Protein AF-A0A258KQ32-F1 (afdb_monomer_lite)

Sequence (76 aa):
LTVFRVDVERGLILVKGAVPGHEGSYVKVRDAIKK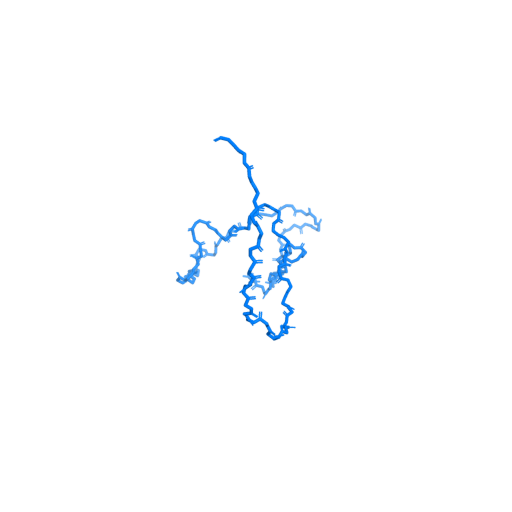AAPADLPRPGAFRKAGQAPATAAAETPAEEAPAASTEEGEG

Radius of gyration: 23.65 Å; chains: 1; bounding box: 72×40×30 Å

pLDDT: mean 73.61, std 21.9, range [32.75, 94.94]

Secondary structure (DSSP, 8-state):
-EEEEEETTTTEEEEES--SSSTT--------TTSPPPTT--SS--PPPTT-------------------------

Foldseek 3Di:
DDFDDADPQVRDTDDPDDDPDDPPDDDDDDDDPVDDDPPPADPPHDDDDPPDHPDDDDDDDDDDDDDDDDDDDDDD

Structure (mmCIF, N/CA/C/O backbone):
data_AF-A0A258KQ32-F1
#
_entry.id   AF-A0A258KQ32-F1
#
loop_
_atom_site.group_PDB
_atom_site.id
_atom_site.type_symbol
_atom_site.label_atom_id
_atom_site.label_alt_id
_atom_site.label_comp_id
_atom_site.label_asym_id
_atom_site.label_entity_id
_atom_site.label_seq_id
_atom_site.pdbx_PDB_ins_code
_atom_site.Cartn_x
_atom_site.Cartn_y
_atom_site.Cartn_z
_atom_site.occupancy
_atom_site.B_iso_or_equiv
_atom_site.auth_seq_id
_atom_site.auth_comp_id
_atom_site.auth_asym_id
_atom_site.auth_atom_id
_atom_site.pdbx_PDB_model_num
ATOM 1 N N . LEU A 1 1 ? 10.468 -0.933 -3.868 1.00 86.88 1 LEU A N 1
ATOM 2 C CA . LEU A 1 1 ? 9.461 -1.481 -2.938 1.00 86.88 1 LEU A CA 1
ATOM 3 C C . LEU A 1 1 ? 8.594 -2.459 -3.703 1.00 86.88 1 LEU A C 1
ATOM 5 O O . LEU A 1 1 ? 8.296 -2.194 -4.865 1.00 86.88 1 LEU A O 1
ATOM 9 N N . THR A 1 2 ? 8.207 -3.550 -3.058 1.00 90.75 2 THR A N 1
ATOM 10 C CA . THR A 1 2 ? 7.302 -4.551 -3.635 1.00 90.75 2 THR A CA 1
ATOM 11 C C . THR A 1 2 ? 6.228 -4.869 -2.607 1.00 90.75 2 THR A C 1
ATOM 13 O O . THR A 1 2 ? 6.551 -5.025 -1.429 1.00 90.75 2 THR A O 1
ATOM 16 N N . VAL A 1 3 ? 4.970 -4.964 -3.032 1.00 92.12 3 VAL A N 1
ATOM 17 C CA . VAL A 1 3 ? 3.897 -5.480 -2.174 1.00 92.12 3 VAL A CA 1
ATOM 18 C C . VAL A 1 3 ? 4.100 -6.986 -2.054 1.00 92.12 3 VAL A C 1
ATOM 20 O O . VAL A 1 3 ? 4.130 -7.680 -3.065 1.00 92.12 3 VAL A O 1
ATOM 23 N N . PHE A 1 4 ? 4.323 -7.472 -0.836 1.00 92.94 4 PHE A N 1
ATOM 24 C CA . PHE A 1 4 ? 4.598 -8.884 -0.582 1.00 92.9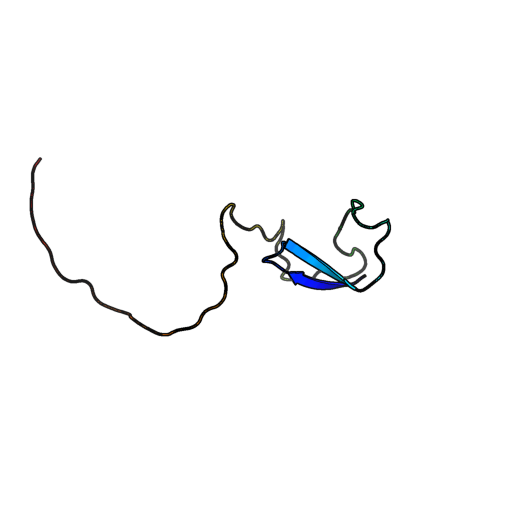4 4 PHE A CA 1
ATOM 25 C C . PHE A 1 4 ? 3.313 -9.662 -0.307 1.00 92.94 4 PHE A C 1
ATOM 27 O O . PHE A 1 4 ? 3.093 -10.722 -0.883 1.00 92.94 4 PHE A O 1
ATOM 34 N N . ARG A 1 5 ? 2.451 -9.118 0.557 1.00 92.38 5 ARG A N 1
ATOM 35 C CA . ARG A 1 5 ? 1.155 -9.706 0.902 1.00 92.38 5 ARG A CA 1
ATOM 36 C C . ARG A 1 5 ? 0.171 -8.609 1.285 1.00 92.38 5 ARG A C 1
ATOM 38 O O . ARG A 1 5 ? 0.569 -7.569 1.805 1.00 92.38 5 ARG A O 1
ATOM 45 N N . VAL A 1 6 ? -1.109 -8.869 1.057 1.00 92.31 6 VAL A N 1
ATOM 46 C CA . VAL A 1 6 ? -2.208 -8.082 1.616 1.00 92.31 6 VAL A CA 1
ATOM 47 C C . VAL A 1 6 ? -2.926 -8.954 2.638 1.00 92.31 6 VAL A C 1
ATOM 49 O O . VAL A 1 6 ? -3.325 -10.076 2.325 1.00 92.31 6 VAL A O 1
ATOM 52 N N . ASP A 1 7 ? -3.048 -8.453 3.860 1.00 92.75 7 ASP A N 1
ATOM 53 C CA . ASP A 1 7 ? -3.886 -9.036 4.900 1.00 92.75 7 ASP A CA 1
ATOM 54 C C . ASP A 1 7 ? -5.243 -8.329 4.863 1.00 92.75 7 ASP A C 1
ATOM 56 O O . ASP A 1 7 ? -5.388 -7.158 5.219 1.00 92.75 7 ASP A O 1
ATOM 60 N N . VAL A 1 8 ? -6.231 -9.050 4.344 1.00 89.06 8 VAL A N 1
ATOM 61 C CA . VAL A 1 8 ? -7.584 -8.554 4.087 1.00 89.06 8 VAL A CA 1
ATOM 62 C C . VAL A 1 8 ? -8.361 -8.358 5.385 1.00 89.06 8 VAL A C 1
ATOM 64 O O . VAL A 1 8 ? -9.156 -7.417 5.449 1.00 89.06 8 VAL A O 1
ATOM 67 N N . GLU A 1 9 ? -8.122 -9.211 6.382 1.00 87.62 9 GLU A N 1
ATOM 68 C CA . GLU A 1 9 ? -8.837 -9.240 7.662 1.00 87.62 9 GLU A CA 1
ATOM 69 C C . GLU A 1 9 ? -8.411 -8.072 8.545 1.00 87.62 9 GLU A C 1
ATOM 71 O O . GLU A 1 9 ? -9.249 -7.367 9.102 1.00 87.62 9 GLU A O 1
ATOM 76 N N . ARG A 1 10 ? -7.100 -7.817 8.611 1.00 88.19 10 ARG A N 1
ATOM 77 C CA . ARG A 1 10 ? -6.529 -6.711 9.392 1.00 88.19 10 ARG A CA 1
ATOM 78 C C . ARG A 1 10 ? -6.446 -5.397 8.618 1.00 88.19 10 ARG A C 1
ATOM 80 O O . ARG A 1 10 ? -6.083 -4.376 9.194 1.00 88.19 10 ARG A O 1
ATOM 87 N N . GLY A 1 11 ? -6.728 -5.417 7.315 1.00 89.56 11 GLY A N 1
ATOM 88 C CA . GLY A 1 11 ? -6.614 -4.245 6.445 1.00 89.56 11 GLY A CA 1
ATOM 89 C C . GLY A 1 11 ? -5.171 -3.763 6.253 1.00 89.56 11 GLY A C 1
ATOM 90 O O . GLY A 1 11 ? -4.946 -2.568 6.075 1.00 89.56 11 GLY A O 1
ATOM 91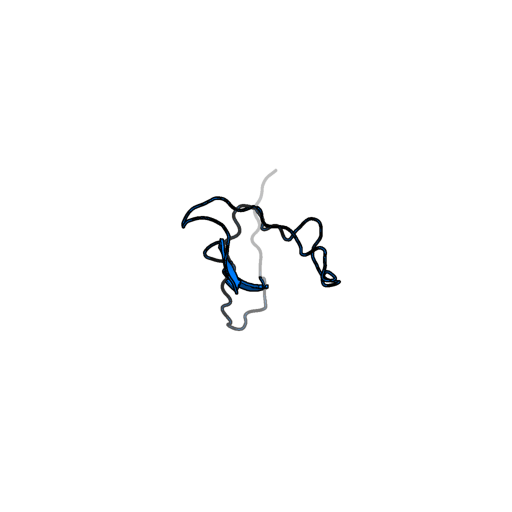 N N . LEU A 1 12 ? -4.188 -4.670 6.305 1.00 91.94 12 LEU A N 1
ATOM 92 C CA . LEU A 1 12 ? -2.762 -4.337 6.240 1.00 91.94 12 LEU A CA 1
ATOM 93 C C . LEU A 1 12 ? -2.147 -4.694 4.884 1.00 91.94 12 LEU A C 1
ATOM 95 O O . LEU A 1 12 ? -2.474 -5.705 4.264 1.00 91.94 12 LEU A O 1
ATOM 99 N N . ILE A 1 13 ? -1.177 -3.887 4.455 1.00 93.06 13 ILE A N 1
ATOM 100 C CA . ILE A 1 13 ? -0.360 -4.142 3.265 1.00 93.06 13 ILE A CA 1
ATOM 101 C C . ILE A 1 13 ? 1.081 -4.355 3.720 1.00 93.06 13 ILE A C 1
ATOM 103 O O . ILE A 1 13 ? 1.713 -3.449 4.259 1.00 93.06 13 ILE A O 1
ATOM 107 N N . LEU A 1 14 ? 1.615 -5.550 3.483 1.00 93.81 14 LEU A N 1
ATOM 108 C CA . LEU A 1 14 ? 2.993 -5.887 3.809 1.00 93.81 14 LEU A CA 1
ATOM 109 C C . LEU A 1 14 ? 3.888 -5.484 2.638 1.00 93.81 14 LEU A C 1
ATOM 111 O O . LEU A 1 14 ? 3.772 -6.014 1.529 1.00 93.81 14 LEU A O 1
ATOM 115 N N . VAL A 1 15 ? 4.801 -4.552 2.889 1.00 93.81 15 VAL A N 1
ATOM 116 C CA . VAL A 1 15 ? 5.709 -3.997 1.883 1.00 93.81 15 VAL A CA 1
ATOM 117 C C . VAL A 1 15 ? 7.131 -4.475 2.150 1.00 93.81 15 VAL A C 1
ATOM 119 O O . VAL A 1 15 ? 7.657 -4.321 3.247 1.00 93.81 15 VAL A O 1
ATOM 122 N N . LYS A 1 16 ? 7.789 -5.019 1.123 1.00 94.19 16 LYS A N 1
ATOM 123 C CA . LYS A 1 16 ? 9.216 -5.349 1.166 1.00 94.19 16 LYS A CA 1
ATOM 124 C C . LYS A 1 16 ? 10.052 -4.120 0.795 1.00 94.19 16 LYS A C 1
ATOM 126 O O . LYS A 1 16 ? 9.998 -3.646 -0.350 1.00 94.19 16 LYS A O 1
ATOM 131 N N . GLY A 1 17 ? 10.855 -3.648 1.746 1.00 93.69 17 GLY A N 1
ATOM 132 C CA . GLY A 1 17 ? 11.790 -2.527 1.599 1.00 93.69 17 GLY A CA 1
ATOM 133 C C . GLY A 1 17 ? 11.566 -1.426 2.638 1.00 93.69 17 GLY A C 1
ATOM 134 O O . GLY A 1 17 ? 10.734 -1.570 3.524 1.00 93.69 17 GLY A O 1
ATOM 135 N N . ALA A 1 18 ? 12.309 -0.327 2.515 1.00 94.44 18 ALA A N 1
ATOM 136 C CA . ALA A 1 18 ? 12.169 0.833 3.394 1.00 94.44 18 ALA A CA 1
ATOM 137 C C . ALA A 1 18 ? 10.986 1.722 2.972 1.00 94.44 18 ALA A C 1
ATOM 139 O O . ALA A 1 18 ? 10.797 1.977 1.780 1.00 94.44 18 ALA A O 1
ATOM 140 N N . VAL A 1 19 ? 10.222 2.214 3.949 1.00 93.06 19 VAL A N 1
ATOM 141 C CA . VAL A 1 19 ? 9.149 3.203 3.770 1.00 93.06 19 VAL A CA 1
ATOM 142 C C . VAL A 1 19 ? 9.634 4.534 4.355 1.00 93.06 19 VAL A C 1
ATOM 144 O O . VAL A 1 19 ? 10.214 4.527 5.439 1.00 93.06 19 VAL A O 1
ATOM 147 N N . PRO A 1 20 ? 9.465 5.667 3.652 1.00 93.50 20 PRO A N 1
ATOM 148 C CA . PRO A 1 20 ? 9.892 6.96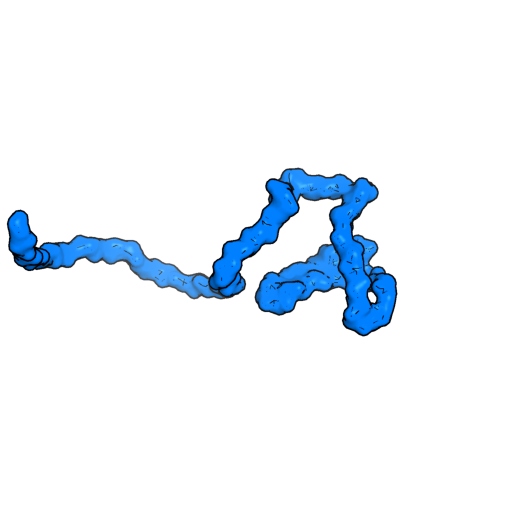2 4.164 1.00 93.50 20 PRO A CA 1
ATOM 149 C C . PRO A 1 20 ? 9.000 7.414 5.323 1.00 93.50 20 PRO A C 1
ATOM 151 O O . PRO A 1 20 ? 7.779 7.323 5.233 1.00 93.50 20 PRO A O 1
ATOM 154 N N . GLY A 1 21 ? 9.622 7.973 6.360 1.00 93.06 21 GLY A N 1
ATOM 155 C CA . GLY A 1 21 ? 8.930 8.496 7.536 1.00 93.06 21 GLY A CA 1
ATOM 156 C C . GLY A 1 21 ? 9.205 7.686 8.801 1.00 93.06 21 GLY A C 1
ATOM 157 O O . GLY A 1 21 ? 9.920 6.686 8.780 1.00 93.06 21 GLY A O 1
ATOM 158 N N . HIS A 1 22 ? 8.658 8.168 9.915 1.00 94.94 22 HIS A N 1
ATOM 159 C CA . HIS A 1 22 ? 8.667 7.461 11.193 1.00 94.94 22 HIS A CA 1
ATOM 160 C C . HIS A 1 22 ? 7.444 6.538 11.297 1.00 94.94 22 HIS A C 1
ATOM 162 O O . HIS A 1 22 ? 6.509 6.619 10.491 1.00 94.94 22 HIS A O 1
ATOM 168 N N . GLU A 1 23 ? 7.446 5.660 12.294 1.00 92.12 23 GLU A N 1
ATOM 169 C CA . GLU A 1 23 ? 6.302 4.803 12.605 1.00 92.12 23 GLU A CA 1
ATOM 170 C C . GLU A 1 23 ? 5.022 5.633 12.813 1.00 92.12 23 GLU A C 1
ATOM 172 O O . GLU A 1 23 ? 5.040 6.649 13.498 1.00 92.12 23 GLU A O 1
ATOM 177 N N . GLY A 1 24 ? 3.913 5.228 12.187 1.00 92.62 24 GLY A N 1
ATOM 178 C CA . GLY A 1 24 ? 2.629 5.938 12.283 1.00 92.62 24 GLY A CA 1
ATOM 179 C C . GLY A 1 24 ? 2.482 7.162 11.370 1.00 92.62 24 GLY A C 1
ATOM 180 O O . GLY A 1 24 ? 1.430 7.799 11.370 1.00 92.62 24 GLY A O 1
ATOM 181 N N . SER A 1 25 ? 3.492 7.489 10.560 1.00 94.19 25 SER A N 1
ATOM 182 C CA . SER A 1 25 ? 3.377 8.570 9.577 1.00 94.19 25 SER A CA 1
ATOM 183 C C . SER A 1 25 ? 2.440 8.218 8.412 1.00 94.19 25 SER A C 1
ATOM 185 O O . SER A 1 25 ? 2.297 7.062 8.007 1.00 94.19 25 SER A O 1
ATOM 187 N N . TYR A 1 26 ? 1.796 9.241 7.847 1.00 94.19 26 TYR A N 1
ATOM 188 C CA . TYR A 1 26 ? 0.951 9.086 6.666 1.00 94.19 26 TYR A CA 1
ATOM 189 C C . TYR A 1 26 ? 1.790 9.002 5.392 1.00 94.19 26 TYR A C 1
ATOM 191 O O . TYR A 1 26 ? 2.696 9.806 5.167 1.00 94.19 26 TYR A O 1
ATOM 199 N N . VAL A 1 27 ? 1.436 8.062 4.515 1.00 93.25 27 VAL A N 1
ATOM 200 C CA . VAL A 1 27 ? 2.146 7.822 3.255 1.00 93.25 27 VAL A CA 1
ATOM 201 C C . VAL A 1 27 ? 1.153 7.755 2.100 1.00 93.25 27 VAL A C 1
ATOM 203 O O . VAL A 1 27 ? 0.094 7.138 2.200 1.00 93.25 27 VAL A O 1
ATOM 206 N N . LYS A 1 28 ? 1.513 8.361 0.965 1.00 93.12 28 LYS A N 1
ATOM 207 C CA . LYS A 1 28 ? 0.755 8.241 -0.286 1.00 93.12 28 LYS A CA 1
ATOM 208 C C . LYS A 1 28 ? 1.258 7.046 -1.094 1.00 93.12 28 LYS A C 1
ATOM 210 O O . LYS A 1 28 ? 2.400 7.044 -1.552 1.00 93.12 28 LYS A O 1
ATOM 215 N N . VAL A 1 29 ? 0.390 6.065 -1.324 1.00 91.75 29 VAL A N 1
ATOM 216 C CA . VAL A 1 29 ? 0.674 4.894 -2.167 1.00 91.75 29 VAL A CA 1
ATOM 217 C C . VAL A 1 29 ? 0.072 5.107 -3.559 1.00 91.75 29 VAL A C 1
ATOM 219 O O . VAL A 1 29 ? -1.046 5.603 -3.685 1.00 91.75 29 VAL A O 1
ATOM 222 N N . ARG A 1 30 ? 0.827 4.777 -4.612 1.00 91.12 30 ARG A N 1
ATOM 223 C CA . ARG A 1 30 ? 0.392 4.851 -6.017 1.00 91.12 30 ARG A CA 1
ATOM 224 C C . ARG A 1 30 ? 0.939 3.673 -6.810 1.00 91.12 30 ARG A C 1
ATOM 226 O O . ARG A 1 30 ? 2.001 3.152 -6.460 1.00 91.12 30 ARG A O 1
ATOM 233 N N . ASP A 1 31 ? 0.259 3.327 -7.898 1.00 91.56 31 ASP A N 1
ATOM 234 C CA . ASP A 1 31 ? 0.732 2.305 -8.828 1.00 91.56 31 ASP A CA 1
ATOM 235 C C . ASP A 1 31 ? 2.114 2.656 -9.393 1.00 91.56 31 ASP A C 1
ATOM 237 O O . ASP A 1 31 ? 2.484 3.825 -9.580 1.00 91.56 31 ASP A O 1
ATOM 241 N N . ALA A 1 32 ? 2.909 1.618 -9.644 1.00 92.06 32 ALA A N 1
ATOM 242 C CA . ALA A 1 32 ? 4.253 1.777 -10.168 1.00 92.06 32 ALA A CA 1
ATOM 243 C C . ALA A 1 32 ? 4.202 2.230 -11.634 1.00 92.06 32 ALA A C 1
ATOM 245 O O . ALA A 1 32 ? 3.809 1.473 -12.505 1.00 92.06 32 ALA A O 1
ATOM 246 N N . ILE A 1 33 ? 4.688 3.439 -11.919 1.00 89.94 33 ILE A N 1
ATOM 247 C CA . ILE A 1 33 ? 4.684 4.008 -13.282 1.00 89.94 33 ILE A CA 1
ATOM 248 C C . ILE A 1 33 ? 5.680 3.289 -14.208 1.00 89.94 33 ILE A C 1
ATOM 250 O O . ILE A 1 33 ? 5.473 3.193 -15.410 1.00 89.94 33 ILE A O 1
ATOM 254 N N . LYS A 1 34 ? 6.794 2.794 -13.652 1.00 87.94 34 LYS A N 1
ATOM 255 C CA . LYS A 1 34 ? 7.896 2.200 -14.429 1.00 87.94 34 LYS A CA 1
ATOM 256 C C . LYS A 1 34 ? 7.685 0.726 -14.780 1.00 87.94 34 LYS A C 1
ATOM 258 O O . LYS A 1 34 ? 8.428 0.198 -15.599 1.00 87.94 34 LYS A O 1
ATOM 263 N N . LYS A 1 35 ? 6.750 0.043 -14.118 1.00 87.38 35 LYS A N 1
ATOM 264 C CA . LYS A 1 35 ? 6.434 -1.362 -14.394 1.00 87.38 35 LYS A CA 1
ATOM 265 C C . LYS A 1 35 ? 5.058 -1.429 -15.030 1.00 87.38 35 LYS A C 1
ATOM 267 O O . LYS A 1 35 ? 4.147 -0.756 -14.563 1.00 87.38 35 LYS A O 1
ATOM 272 N N . ALA A 1 36 ? 4.925 -2.252 -16.066 1.00 83.50 36 ALA A N 1
ATOM 273 C CA . ALA A 1 36 ? 3.625 -2.526 -16.651 1.00 83.50 36 ALA A CA 1
ATOM 274 C C . ALA A 1 36 ? 2.697 -3.116 -15.582 1.00 83.50 36 ALA A C 1
ATOM 276 O O . ALA A 1 36 ? 3.094 -3.982 -14.796 1.00 83.50 36 ALA A O 1
ATOM 277 N N . ALA A 1 37 ? 1.478 -2.596 -15.548 1.00 83.00 37 ALA A N 1
ATOM 278 C CA . ALA A 1 37 ? 0.424 -3.096 -14.692 1.00 83.00 37 ALA A CA 1
ATOM 279 C C . ALA A 1 37 ? -0.048 -4.462 -15.239 1.00 83.00 37 ALA A C 1
ATOM 281 O O . ALA A 1 37 ? -0.153 -4.605 -16.460 1.00 83.00 37 ALA A O 1
ATOM 282 N N . PRO A 1 38 ? -0.308 -5.468 -14.383 1.00 83.38 38 PRO A N 1
ATOM 283 C CA . PRO A 1 38 ? -0.986 -6.692 -14.802 1.00 83.38 38 PRO A CA 1
ATOM 284 C C . PRO A 1 38 ? -2.270 -6.391 -15.589 1.00 83.38 38 PRO A C 1
ATOM 286 O O . PRO A 1 38 ? -3.014 -5.483 -15.218 1.00 83.38 38 PRO A O 1
ATOM 289 N N . ALA A 1 39 ? -2.526 -7.154 -16.656 1.00 80.19 39 ALA A N 1
ATOM 290 C CA . ALA A 1 39 ? -3.672 -6.929 -17.543 1.00 80.19 39 ALA A CA 1
ATOM 291 C C . ALA A 1 39 ? -5.026 -7.085 -16.824 1.00 80.19 39 ALA A C 1
ATOM 293 O O . ALA A 1 39 ? -5.970 -6.368 -17.139 1.00 80.19 39 ALA A O 1
ATOM 294 N N . ASP A 1 40 ? -5.084 -7.945 -15.805 1.00 82.69 40 ASP A N 1
ATOM 295 C CA . ASP A 1 40 ? -6.313 -8.298 -15.081 1.00 82.69 40 ASP A CA 1
ATOM 296 C C . ASP A 1 40 ? -6.589 -7.402 -13.857 1.00 82.69 40 ASP A C 1
ATOM 298 O O . ASP A 1 40 ? -7.336 -7.770 -12.949 1.00 82.69 40 ASP A O 1
ATOM 302 N N . LEU A 1 41 ? -5.958 -6.226 -13.778 1.00 81.81 41 LEU A N 1
ATOM 303 C CA . LEU A 1 41 ? -6.164 -5.310 -12.657 1.00 81.81 41 LEU A CA 1
ATOM 304 C C . LEU A 1 41 ? -7.576 -4.692 -12.685 1.00 81.81 41 LEU A C 1
ATOM 306 O O . LEU A 1 41 ? -7.938 -4.035 -13.665 1.00 81.81 41 LEU A O 1
ATOM 310 N N . PRO A 1 42 ? -8.353 -4.794 -11.590 1.00 83.38 42 PRO A N 1
ATOM 311 C CA . PRO A 1 42 ? -9.668 -4.176 -11.512 1.00 83.38 42 PRO A CA 1
ATOM 312 C C . PRO A 1 42 ? -9.539 -2.650 -11.502 1.00 83.38 42 PRO A C 1
ATOM 314 O O . PRO A 1 42 ? -8.845 -2.068 -10.663 1.00 83.38 42 PRO A O 1
ATOM 317 N N . ARG A 1 43 ? -10.240 -1.988 -12.425 1.00 82.69 43 ARG A N 1
ATOM 318 C CA . ARG A 1 43 ? -10.258 -0.528 -12.566 1.00 82.69 43 ARG A CA 1
ATOM 319 C C . ARG A 1 43 ? -11.707 -0.042 -12.491 1.00 82.69 43 ARG A C 1
ATOM 321 O O . ARG A 1 43 ? -12.535 -0.596 -13.208 1.00 82.69 43 ARG A O 1
ATOM 328 N N . PRO A 1 44 ? -12.056 0.940 -11.634 1.00 81.38 44 PRO A N 1
ATOM 329 C CA . PRO A 1 44 ? -11.197 1.873 -10.888 1.00 81.38 44 PRO A CA 1
ATOM 330 C C . PRO A 1 44 ? -10.636 1.362 -9.546 1.00 81.38 44 PRO A C 1
ATOM 332 O O . PRO A 1 44 ? -9.818 2.048 -8.938 1.00 81.38 44 PRO A O 1
ATOM 335 N N . GLY A 1 45 ? -11.029 0.171 -9.097 1.00 82.12 45 GLY A N 1
ATOM 336 C CA . GLY A 1 45 ? -10.477 -0.482 -7.910 1.00 82.12 45 GLY A CA 1
ATOM 337 C C . GLY A 1 45 ? -11.298 -1.703 -7.502 1.00 82.12 45 GLY A C 1
ATOM 338 O O . GLY A 1 45 ? -12.450 -1.846 -7.909 1.00 82.12 45 GLY A O 1
ATOM 339 N N . ALA A 1 46 ? -10.712 -2.589 -6.694 1.00 81.75 46 ALA A N 1
ATOM 340 C CA . ALA A 1 46 ? -11.445 -3.680 -6.057 1.00 81.75 46 ALA A CA 1
ATOM 341 C C . ALA A 1 46 ? -12.142 -3.153 -4.793 1.00 81.75 46 ALA A C 1
ATOM 343 O O . ALA A 1 46 ? -11.509 -2.992 -3.747 1.00 81.75 46 ALA A O 1
ATOM 344 N N . PHE A 1 47 ?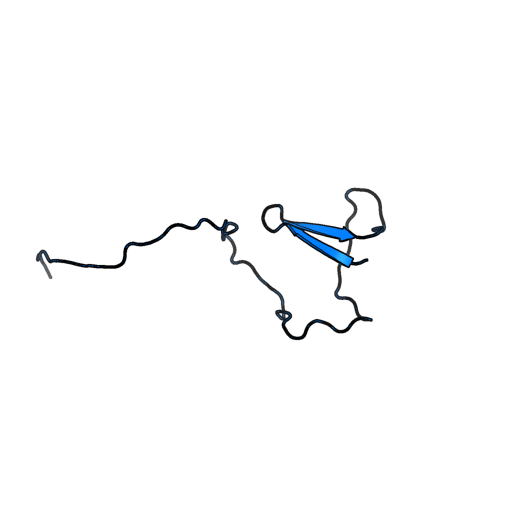 -13.436 -2.854 -4.891 1.00 82.50 47 PHE A N 1
ATOM 345 C CA . PHE A 1 47 ? -14.228 -2.380 -3.755 1.00 82.50 47 PHE A CA 1
ATOM 346 C C . PHE A 1 47 ? -14.879 -3.549 -3.019 1.00 82.50 47 PHE A C 1
ATOM 348 O O . PHE A 1 47 ? -15.434 -4.454 -3.640 1.00 82.50 47 PHE A O 1
ATOM 355 N N . ARG A 1 48 ? -14.859 -3.502 -1.685 1.00 76.81 48 ARG A N 1
ATOM 356 C CA . ARG A 1 48 ? -15.709 -4.359 -0.850 1.00 76.81 48 ARG A CA 1
ATOM 357 C C . ARG A 1 48 ? -17.001 -3.614 -0.546 1.00 76.81 48 ARG A C 1
ATOM 359 O O . ARG A 1 48 ? -16.975 -2.407 -0.300 1.00 76.81 48 ARG A O 1
ATOM 366 N N . LYS A 1 49 ? -18.128 -4.324 -0.554 1.00 78.38 49 LYS A N 1
ATOM 367 C CA . LYS A 1 49 ? -19.419 -3.755 -0.155 1.00 78.38 49 LYS A CA 1
ATOM 368 C C . LYS A 1 49 ? -19.353 -3.404 1.337 1.00 78.38 49 LYS A C 1
ATOM 370 O O . LYS A 1 49 ? -18.859 -4.207 2.130 1.00 78.38 49 LYS A O 1
ATOM 375 N N . ALA A 1 50 ? -19.810 -2.211 1.718 1.00 61.56 50 ALA A N 1
ATOM 376 C CA . ALA A 1 50 ? -19.835 -1.800 3.120 1.00 61.56 50 ALA A CA 1
ATOM 377 C C . ALA A 1 50 ? -20.645 -2.821 3.941 1.00 61.56 50 ALA A C 1
ATOM 379 O O . ALA A 1 50 ? -21.802 -3.084 3.620 1.00 61.56 50 ALA A O 1
ATOM 380 N N . GLY A 1 51 ? -20.010 -3.433 4.946 1.00 65.31 51 GLY A N 1
ATOM 381 C CA . GLY A 1 51 ? -20.615 -4.471 5.791 1.00 65.31 51 GLY A CA 1
ATOM 382 C C . GLY A 1 51 ? -20.309 -5.924 5.404 1.00 65.31 51 GLY A C 1
ATOM 383 O O . GLY A 1 51 ? -20.757 -6.826 6.103 1.00 65.31 51 GLY A O 1
ATOM 384 N N . GLN A 1 52 ? -19.537 -6.190 4.343 1.00 58.59 52 GLN A N 1
ATOM 385 C CA . GLN A 1 52 ? -19.111 -7.558 4.028 1.00 58.59 52 GLN A CA 1
ATOM 386 C C . GLN A 1 52 ? -17.894 -7.953 4.880 1.00 58.59 52 GLN A C 1
ATOM 388 O O . GLN A 1 52 ? -16.778 -7.481 4.648 1.00 58.59 52 GLN A O 1
ATOM 393 N N . ALA A 1 53 ? -18.125 -8.811 5.877 1.00 59.88 53 ALA A N 1
ATOM 394 C CA . ALA A 1 53 ? -17.071 -9.463 6.649 1.00 59.88 53 ALA A CA 1
ATOM 395 C C . ALA A 1 53 ? -16.188 -10.330 5.724 1.00 59.88 53 ALA A C 1
ATOM 397 O O . ALA A 1 53 ? -16.696 -10.862 4.731 1.00 59.88 53 ALA A O 1
ATOM 398 N N . PRO A 1 54 ? -14.875 -10.459 6.000 1.00 57.06 54 PRO A N 1
ATOM 399 C CA . PRO A 1 54 ? -13.991 -11.295 5.195 1.00 57.06 54 PRO A CA 1
ATOM 400 C C . PRO A 1 54 ? -14.516 -12.735 5.209 1.00 57.06 54 PRO A C 1
ATOM 402 O O . PRO A 1 54 ? -14.651 -13.335 6.270 1.00 57.06 54 PRO A O 1
ATOM 405 N N . ALA A 1 55 ? -14.860 -13.263 4.032 1.00 56.50 55 ALA A N 1
ATOM 406 C CA . ALA A 1 55 ? -15.311 -14.639 3.889 1.00 56.50 55 ALA A CA 1
ATOM 407 C C . ALA A 1 55 ? -14.117 -15.573 4.125 1.00 56.50 55 ALA A C 1
ATOM 409 O O . ALA A 1 55 ? -13.294 -15.800 3.237 1.00 56.50 55 ALA A O 1
ATOM 410 N N . THR A 1 56 ? -14.008 -16.063 5.355 1.00 45.91 56 THR A N 1
ATOM 411 C CA . THR A 1 56 ? -13.158 -17.184 5.733 1.00 45.91 56 THR A CA 1
ATOM 412 C C . THR A 1 56 ? -13.593 -18.418 4.950 1.00 45.91 56 THR A C 1
ATOM 414 O O . THR A 1 56 ? -14.761 -18.802 4.940 1.00 45.91 56 THR A O 1
ATOM 417 N N . ALA A 1 57 ? -12.637 -19.033 4.260 1.00 61.50 57 ALA A N 1
ATOM 418 C CA . ALA A 1 57 ? -12.819 -20.335 3.650 1.00 61.50 57 ALA A CA 1
ATOM 419 C C . ALA A 1 57 ? -13.086 -21.383 4.744 1.00 61.50 57 ALA A C 1
ATOM 421 O O . ALA A 1 57 ? -12.230 -21.614 5.596 1.00 61.50 57 ALA A O 1
ATOM 422 N N . ALA A 1 58 ? -14.245 -22.034 4.681 1.00 44.72 58 ALA A N 1
ATOM 423 C CA . ALA A 1 58 ? -14.509 -23.313 5.323 1.00 44.72 58 ALA A CA 1
ATOM 424 C C . ALA A 1 58 ? -15.226 -24.206 4.305 1.00 44.72 58 ALA A C 1
ATOM 426 O O . ALA A 1 58 ? -16.306 -23.883 3.814 1.00 44.72 58 ALA A O 1
ATOM 427 N N . ALA A 1 59 ? -14.552 -25.292 3.946 1.00 45.62 59 ALA A N 1
ATOM 428 C CA . ALA A 1 59 ? -15.142 -26.448 3.304 1.00 45.62 59 ALA A CA 1
ATOM 429 C C . ALA A 1 59 ? -16.122 -27.122 4.276 1.00 45.62 59 ALA A C 1
ATOM 431 O O . ALA A 1 59 ? -15.796 -27.224 5.453 1.00 45.62 59 ALA A O 1
ATOM 432 N N . GLU A 1 60 ? -17.274 -27.581 3.782 1.00 41.94 60 GLU A N 1
ATOM 433 C CA . GLU A 1 60 ? -17.754 -28.968 3.901 1.00 41.94 60 GLU A CA 1
ATOM 434 C C . GLU A 1 60 ? -19.077 -29.154 3.125 1.00 41.94 60 GLU A C 1
ATOM 436 O O . GLU A 1 60 ? -19.992 -28.336 3.153 1.00 41.94 60 GLU A O 1
ATOM 441 N N . THR A 1 61 ? -19.072 -30.231 2.349 1.00 35.31 61 THR A N 1
ATOM 442 C CA . THR A 1 61 ? -20.063 -30.893 1.484 1.00 35.31 61 THR A CA 1
ATOM 443 C C . THR A 1 61 ? -21.424 -31.179 2.189 1.00 35.31 61 THR A C 1
ATOM 445 O O . THR A 1 61 ? -21.521 -31.044 3.403 1.00 35.31 61 THR A O 1
ATOM 448 N N . PRO A 1 62 ? -22.416 -31.805 1.523 1.00 53.91 62 PRO A N 1
ATOM 449 C CA . PRO A 1 62 ? -23.481 -31.279 0.657 1.00 53.91 62 PRO A CA 1
ATOM 450 C C . PRO A 1 62 ? -24.902 -31.449 1.257 1.00 53.91 62 PRO A C 1
ATOM 452 O O . PRO A 1 62 ? -25.166 -32.408 1.977 1.00 53.91 62 PRO A O 1
ATOM 455 N N . ALA A 1 63 ? -25.865 -30.614 0.859 1.00 43.06 63 ALA A N 1
ATOM 456 C CA . ALA A 1 63 ? -27.289 -30.977 0.908 1.00 43.06 63 ALA A CA 1
ATOM 457 C C . ALA A 1 63 ? -28.075 -30.154 -0.123 1.00 43.06 63 ALA A C 1
ATOM 459 O O . ALA A 1 63 ? -28.547 -29.050 0.148 1.00 43.06 63 ALA A O 1
ATOM 460 N N . GLU A 1 64 ? -28.131 -30.701 -1.333 1.00 38.41 64 GLU A N 1
ATOM 461 C CA . GLU A 1 64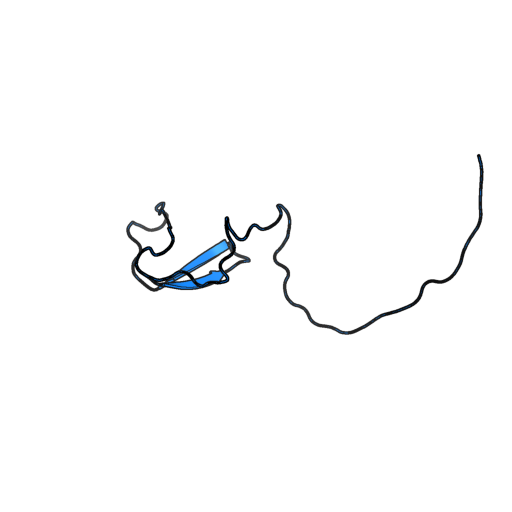 ? -29.131 -30.399 -2.352 1.00 38.41 64 GLU A CA 1
ATOM 462 C C . GLU A 1 64 ? -30.454 -31.099 -1.997 1.00 38.41 64 GLU A C 1
ATOM 464 O O . GLU A 1 64 ? -30.425 -32.195 -1.440 1.00 38.41 64 GLU A O 1
ATOM 469 N N . GLU A 1 65 ? -31.567 -30.458 -2.385 1.00 36.94 65 GLU A N 1
ATOM 470 C CA . GLU A 1 65 ? -32.935 -30.999 -2.513 1.00 36.94 65 GLU A CA 1
ATOM 471 C C . GLU A 1 65 ? -33.668 -31.436 -1.221 1.00 36.94 65 GLU A C 1
ATOM 473 O O . GLU A 1 65 ? -33.110 -32.041 -0.322 1.00 36.94 65 GLU A O 1
ATOM 478 N N . ALA A 1 66 ? -34.962 -31.181 -1.012 1.00 41.12 66 ALA A N 1
ATOM 479 C CA . ALA A 1 66 ? -36.053 -30.851 -1.919 1.00 41.12 66 ALA A CA 1
ATOM 480 C C . ALA A 1 66 ? -37.196 -30.140 -1.149 1.00 41.12 66 ALA A C 1
ATOM 482 O O . ALA A 1 66 ? -37.340 -30.325 0.063 1.00 41.12 66 ALA A O 1
ATOM 483 N N . PRO A 1 67 ? -38.033 -29.352 -1.846 1.00 57.62 67 PRO A N 1
ATOM 484 C CA . PRO A 1 67 ? -39.208 -28.684 -1.295 1.00 57.62 67 PRO A CA 1
ATOM 485 C C . PRO A 1 67 ? -40.407 -29.644 -1.238 1.00 57.62 67 PRO A C 1
ATOM 487 O O . PRO A 1 67 ? -40.618 -30.423 -2.165 1.00 57.62 67 PRO A O 1
ATOM 490 N N . ALA A 1 68 ? -41.244 -29.563 -0.200 1.00 36.22 68 ALA A N 1
ATOM 491 C CA . ALA A 1 68 ? -42.555 -30.210 -0.224 1.00 36.22 68 ALA A CA 1
ATOM 492 C C . ALA A 1 68 ? -43.596 -29.515 0.671 1.00 36.22 68 ALA A C 1
ATOM 494 O O . ALA A 1 68 ? -43.438 -29.437 1.884 1.00 36.22 68 ALA A O 1
ATOM 495 N N . ALA A 1 69 ? -44.688 -29.130 0.001 1.00 35.53 69 ALA A N 1
ATOM 496 C CA . ALA A 1 69 ? -46.086 -29.152 0.442 1.00 35.53 69 ALA A CA 1
ATOM 497 C C . ALA A 1 69 ? -46.618 -28.085 1.428 1.00 35.53 69 ALA A C 1
ATOM 499 O O . ALA A 1 69 ? -46.492 -28.188 2.641 1.00 35.53 69 ALA A O 1
ATOM 500 N N . SER A 1 70 ? -47.310 -27.113 0.817 1.00 37.06 70 SER A N 1
ATOM 501 C CA . SER A 1 70 ? -48.697 -26.665 1.049 1.00 37.06 70 SER A CA 1
ATOM 502 C C . SER A 1 70 ? -49.310 -26.661 2.457 1.00 37.06 70 SER A C 1
ATOM 504 O O . SER A 1 70 ? -49.564 -27.719 3.020 1.00 37.06 70 SER A O 1
ATOM 506 N N . THR A 1 71 ? -49.816 -25.486 2.854 1.00 32.75 71 THR A N 1
ATOM 507 C CA . THR A 1 71 ? -51.172 -25.326 3.416 1.00 32.75 71 THR A CA 1
ATOM 508 C C . THR A 1 71 ? -51.786 -24.002 2.955 1.00 32.75 71 THR A C 1
ATOM 510 O O . THR A 1 71 ? -51.109 -22.979 2.885 1.00 32.75 71 THR A O 1
ATOM 513 N N . GLU A 1 72 ? -53.057 -24.123 2.581 1.00 40.75 72 GLU A N 1
ATOM 514 C CA . GLU A 1 72 ? -54.083 -23.131 2.247 1.00 40.75 72 GLU A CA 1
ATOM 515 C C . GLU A 1 72 ? -54.356 -22.130 3.393 1.00 40.75 72 GLU A C 1
ATOM 517 O O . GLU A 1 72 ? -53.758 -22.240 4.459 1.00 40.75 72 GLU A O 1
ATOM 522 N N . GLU A 1 73 ? -55.317 -21.227 3.147 1.00 38.06 73 GLU A N 1
ATOM 523 C CA . GLU A 1 73 ? -55.861 -20.128 3.971 1.00 38.06 73 GLU A CA 1
ATOM 524 C C . GLU A 1 73 ? -55.187 -18.778 3.663 1.00 38.06 73 GLU A C 1
ATOM 526 O O . GLU A 1 73 ? -53.987 -18.612 3.824 1.00 38.06 73 GLU A O 1
ATOM 531 N N . GLY A 1 74 ? -55.845 -17.728 3.176 1.00 37.44 74 GLY A N 1
ATOM 532 C CA . GLY A 1 74 ? -57.256 -17.407 3.001 1.00 37.44 74 GLY A CA 1
ATOM 533 C C . GLY A 1 74 ? -57.398 -15.878 3.106 1.00 37.44 74 GLY A C 1
ATOM 534 O O . GLY A 1 74 ? -56.570 -15.228 3.737 1.00 37.44 74 GLY A O 1
ATOM 535 N N . GLU A 1 75 ? -58.477 -15.354 2.523 1.00 35.94 75 GLU A N 1
ATOM 536 C CA . GLU A 1 75 ? -59.077 -14.027 2.766 1.00 35.94 75 GLU A CA 1
ATOM 537 C C . GLU A 1 75 ? -58.681 -12.857 1.840 1.00 35.94 75 GLU A C 1
ATOM 539 O O . GLU A 1 75 ? -57.522 -12.451 1.741 1.00 35.94 75 GLU A O 1
ATOM 544 N N . GLY A 1 76 ? -59.714 -12.296 1.191 1.00 37.09 76 GLY A N 1
ATOM 545 C CA . GLY A 1 76 ? -59.683 -11.043 0.436 1.00 37.09 76 GLY A CA 1
ATOM 546 C C . GLY A 1 76 ? -60.620 -11.021 -0.757 1.00 37.09 76 GLY A C 1
ATOM 547 O O . GLY A 1 76 ? -60.085 -11.051 -1.885 1.00 37.09 76 GLY A O 1
#